Protein AF-A0A9P4YHM7-F1 (afdb_monomer_lite)

Sequence (70 aa):
MGALKACRGERKNEDRCSGKRLGPQNSFHNCKNRDGKCCAKNKDGSGGLDASKDQGRDDCGFCFTGKCKA

Foldseek 3Di:
DDDQDADPLQFDQPKFFDADWPFFFQALVVLVVVLFQWAALDPRRGSIDGSVSCVRGRSRGITHNGGITD

Organism: NCBI:txid101480

pLDDT: mean 82.2, std 12.16, range [36.94, 93.12]

Secondary structure (DSSP, 8-state):
--------SS--SS-EE-S-EEEE-S-HHHHHHTT--EEESSTTSBSEEEGGG-TT-----EEESSPEE-

Radius of gyration: 10.29 Å; chains: 1; bounding box: 22×28×24 Å

Structure (mmCIF, N/CA/C/O backbone):
data_AF-A0A9P4YHM7-F1
#
_entry.id   AF-A0A9P4YHM7-F1
#
loop_
_atom_site.group_PDB
_atom_site.id
_atom_site.type_symbol
_atom_site.label_atom_id
_atom_site.label_alt_id
_atom_site.label_comp_id
_atom_site.label_asym_id
_atom_site.label_entity_id
_atom_site.label_seq_id
_atom_site.pdbx_PDB_ins_code
_atom_site.Cartn_x
_atom_site.Cartn_y
_atom_site.Cartn_z
_atom_site.occupancy
_atom_site.B_iso_or_equiv
_atom_site.auth_seq_id
_atom_site.auth_comp_id
_atom_site.auth_asym_id
_atom_site.auth_atom_id
_atom_site.pdbx_PDB_model_num
ATOM 1 N N . MET A 1 1 ? 5.835 -17.486 14.148 1.00 36.94 1 MET A N 1
ATOM 2 C CA . MET A 1 1 ? 5.200 -16.155 14.025 1.00 36.94 1 MET A CA 1
ATOM 3 C C . MET A 1 1 ? 6.095 -15.304 13.134 1.00 36.94 1 MET A C 1
ATOM 5 O O . MET A 1 1 ? 7.058 -14.732 13.622 1.00 36.94 1 MET A O 1
ATOM 9 N N . GLY A 1 2 ? 5.890 -15.349 11.814 1.00 40.03 2 GLY A N 1
ATOM 10 C CA . GLY A 1 2 ? 6.748 -14.626 10.872 1.00 40.03 2 GLY A CA 1
ATOM 11 C C . GLY A 1 2 ? 6.537 -13.126 11.034 1.00 40.03 2 GLY A C 1
ATOM 12 O O . GLY A 1 2 ? 5.397 -12.669 10.976 1.00 40.03 2 GLY A O 1
ATOM 13 N N . ALA A 1 3 ? 7.610 -12.379 11.292 1.00 44.09 3 ALA A N 1
ATOM 14 C CA . ALA A 1 3 ? 7.568 -10.925 11.319 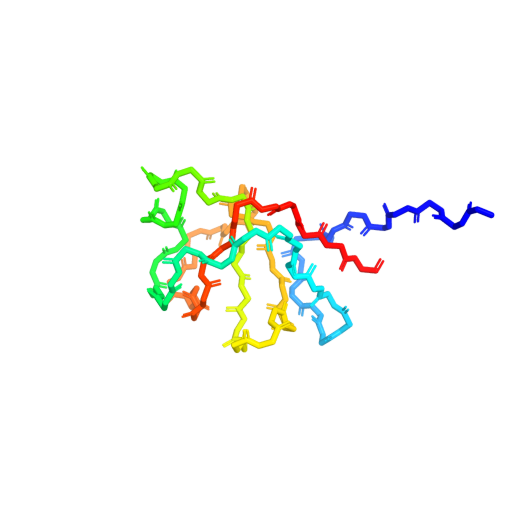1.00 44.09 3 ALA A CA 1
ATOM 15 C C . ALA A 1 3 ? 6.921 -10.439 10.015 1.00 44.09 3 ALA A C 1
ATOM 17 O O . ALA A 1 3 ? 7.444 -10.725 8.940 1.00 44.09 3 ALA A O 1
ATOM 18 N N . LEU A 1 4 ? 5.768 -9.768 10.122 1.00 53.25 4 LEU A N 1
ATOM 19 C CA . LEU A 1 4 ? 5.083 -9.121 9.003 1.00 53.25 4 LEU A CA 1
ATOM 20 C C . LEU A 1 4 ? 6.104 -8.234 8.296 1.00 53.25 4 LEU A C 1
ATOM 22 O O . LEU A 1 4 ? 6.484 -7.185 8.821 1.00 53.25 4 LEU A O 1
ATOM 26 N N . LYS A 1 5 ? 6.611 -8.697 7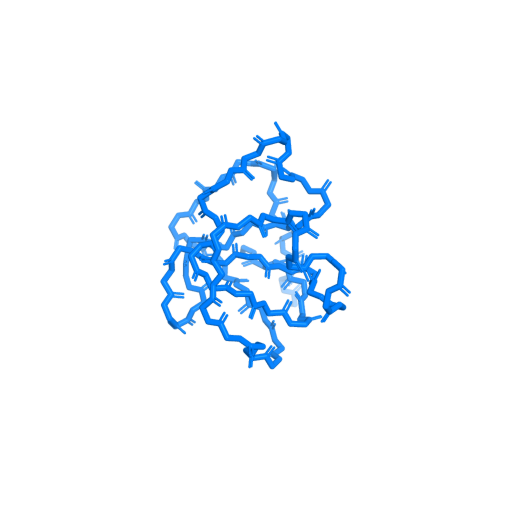.155 1.00 59.66 5 LYS A N 1
ATOM 27 C CA . LYS A 1 5 ? 7.662 -8.003 6.430 1.00 59.66 5 LYS A CA 1
ATOM 28 C C . LYS A 1 5 ? 6.996 -6.744 5.888 1.00 59.66 5 LYS A C 1
ATOM 30 O O . LYS A 1 5 ? 6.072 -6.809 5.087 1.00 59.66 5 LYS A O 1
ATOM 35 N N . ALA A 1 6 ? 7.372 -5.584 6.410 1.00 64.31 6 ALA A N 1
ATOM 36 C CA . ALA A 1 6 ? 6.883 -4.328 5.861 1.00 64.31 6 ALA A CA 1
ATOM 37 C C . ALA A 1 6 ? 7.387 -4.201 4.415 1.00 64.31 6 ALA A C 1
ATOM 39 O O . ALA A 1 6 ? 8.525 -4.591 4.123 1.00 64.31 6 ALA A O 1
ATOM 40 N N . CYS A 1 7 ? 6.555 -3.664 3.523 1.00 72.75 7 CYS A N 1
ATOM 41 C CA . CYS A 1 7 ? 6.936 -3.483 2.127 1.00 72.75 7 CYS A CA 1
ATOM 42 C C . CYS A 1 7 ? 8.171 -2.583 2.047 1.00 72.75 7 CYS A C 1
ATOM 44 O O . CYS A 1 7 ? 8.242 -1.520 2.668 1.00 72.75 7 CYS A O 1
ATOM 46 N N . ARG A 1 8 ? 9.195 -3.034 1.318 1.00 68.12 8 ARG A N 1
ATOM 47 C CA . ARG A 1 8 ? 10.550 -2.454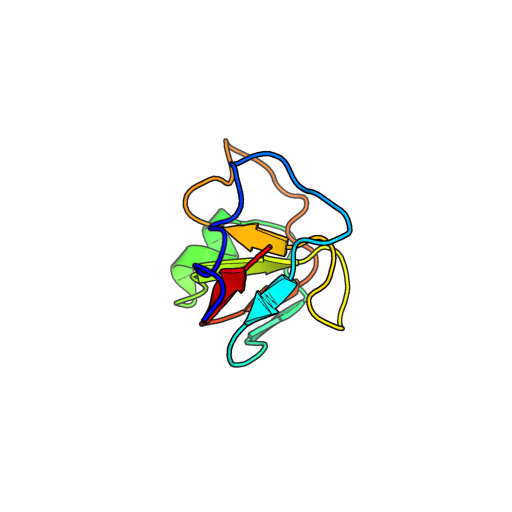 1.376 1.00 68.12 8 ARG A CA 1
ATOM 48 C C . ARG A 1 8 ? 10.715 -1.162 0.565 1.00 68.12 8 ARG A C 1
ATOM 50 O O . ARG A 1 8 ? 11.834 -0.748 0.298 1.00 68.12 8 ARG A O 1
ATOM 57 N N . GLY A 1 9 ? 9.620 -0.503 0.188 1.00 66.25 9 GLY A N 1
ATOM 58 C CA . GLY A 1 9 ? 9.626 0.679 -0.684 1.00 66.25 9 GLY A CA 1
ATOM 59 C C . GLY A 1 9 ? 9.757 0.349 -2.175 1.00 66.25 9 GLY A C 1
ATOM 60 O O . GLY A 1 9 ? 9.367 1.155 -3.010 1.00 66.25 9 GLY A O 1
ATOM 61 N N . GLU A 1 10 ? 10.212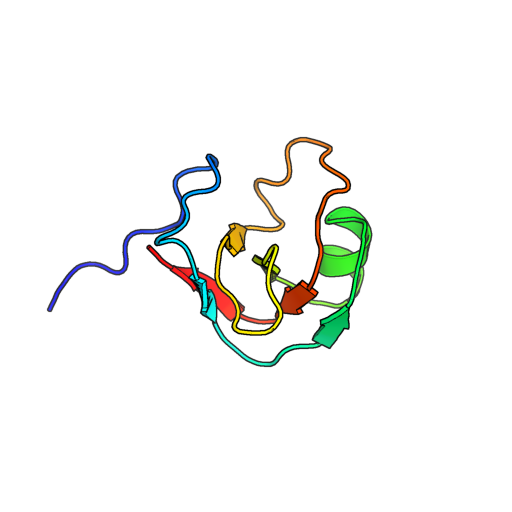 -0.854 -2.517 1.00 73.00 10 GLU A N 1
ATOM 62 C CA . GLU A 1 10 ? 10.099 -1.415 -3.860 1.00 73.00 10 GLU A CA 1
ATOM 63 C C . GLU A 1 10 ? 8.841 -2.275 -3.942 1.00 73.00 10 GLU A C 1
ATOM 65 O O . GLU A 1 10 ? 8.583 -3.067 -3.038 1.00 73.00 10 GLU A O 1
ATOM 70 N N . ARG A 1 11 ? 8.066 -2.130 -5.021 1.00 74.19 11 ARG A N 1
ATOM 71 C CA . ARG A 1 11 ? 6.858 -2.931 -5.232 1.00 74.19 11 ARG A CA 1
ATOM 72 C C . ARG A 1 11 ? 7.245 -4.340 -5.680 1.00 74.19 11 ARG A C 1
ATOM 74 O O . ARG A 1 11 ? 7.759 -4.504 -6.788 1.00 74.19 11 ARG A O 1
ATOM 81 N N . LYS A 1 12 ? 6.930 -5.350 -4.875 1.00 78.88 12 LYS A N 1
ATOM 82 C CA . LYS A 1 12 ? 7.030 -6.768 -5.238 1.00 78.88 12 LYS A CA 1
ATOM 83 C C . LYS A 1 12 ? 5.658 -7.360 -5.518 1.00 78.88 12 LYS A C 1
ATOM 85 O O . LYS A 1 12 ? 4.640 -6.878 -5.037 1.00 78.88 12 LYS A O 1
ATOM 90 N N . ASN A 1 13 ? 5.625 -8.432 -6.305 1.00 74.94 13 ASN A N 1
ATOM 91 C CA . ASN A 1 13 ? 4.373 -9.132 -6.607 1.00 74.94 13 ASN A CA 1
ATOM 92 C C . ASN A 1 13 ? 3.788 -9.837 -5.368 1.00 74.94 13 ASN A C 1
ATOM 94 O O . ASN A 1 13 ? 2.580 -10.026 -5.263 1.00 74.94 13 ASN A O 1
ATOM 98 N N . GLU A 1 14 ? 4.666 -10.197 -4.432 1.00 81.44 14 GLU A N 1
ATOM 99 C CA . GLU A 1 14 ? 4.352 -10.801 -3.134 1.00 81.44 14 GLU A CA 1
ATOM 100 C C . GLU A 1 14 ? 3.721 -9.787 -2.170 1.00 81.44 14 GLU A C 1
ATOM 102 O O . GLU A 1 14 ? 2.909 -10.165 -1.325 1.00 81.44 14 GLU A O 1
ATOM 107 N N . ASP A 1 15 ? 4.051 -8.499 -2.331 1.00 86.50 15 ASP A N 1
ATOM 108 C CA . ASP A 1 15 ? 3.535 -7.435 -1.481 1.00 86.50 15 ASP A CA 1
ATOM 109 C C . ASP A 1 15 ? 2.023 -7.316 -1.664 1.00 86.50 15 ASP A C 1
ATOM 111 O O . ASP A 1 15 ? 1.502 -7.176 -2.779 1.00 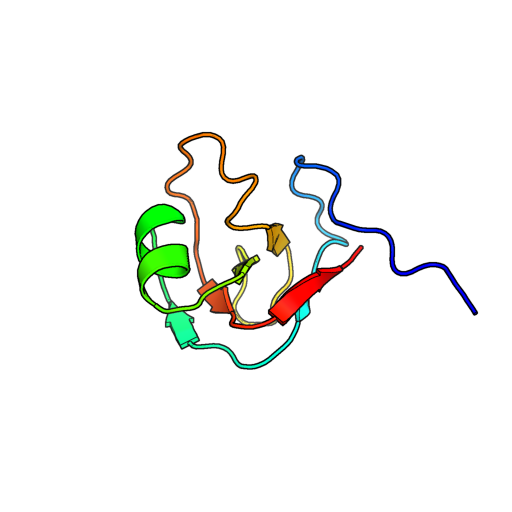86.50 15 ASP A O 1
ATOM 115 N N . ARG A 1 16 ? 1.305 -7.318 -0.546 1.00 89.44 16 ARG A N 1
ATOM 116 C CA . ARG A 1 16 ? -0.142 -7.177 -0.497 1.00 89.44 16 ARG A CA 1
ATOM 117 C C . ARG A 1 16 ? -0.586 -6.063 0.430 1.00 89.44 16 ARG A C 1
ATOM 119 O O . ARG A 1 16 ? -0.159 -5.949 1.578 1.00 89.44 16 ARG A O 1
ATOM 126 N N . CYS A 1 17 ? -1.530 -5.268 -0.050 1.00 89.94 17 CYS A N 1
ATOM 127 C CA . CYS A 1 17 ? -2.272 -4.346 0.785 1.00 89.94 17 CYS A CA 1
ATOM 128 C C . CYS A 1 17 ? -3.282 -5.084 1.655 1.00 89.94 17 CYS A C 1
ATOM 130 O O . CYS A 1 17 ? -4.015 -5.959 1.198 1.00 89.94 17 CYS A O 1
ATOM 132 N N . SER A 1 18 ? -3.333 -4.694 2.925 1.00 88.56 18 SER A N 1
ATOM 133 C CA . SER A 1 18 ? -4.303 -5.207 3.890 1.00 88.56 18 SER A CA 1
ATOM 134 C C . SER A 1 18 ? -5.418 -4.196 4.172 1.00 88.56 18 SER A C 1
ATOM 136 O O . SER A 1 18 ? -5.373 -3.053 3.721 1.00 88.56 18 SER A O 1
ATOM 138 N N . GLY A 1 19 ? -6.417 -4.601 4.958 1.00 88.81 19 GLY A N 1
ATOM 139 C CA . GLY A 1 19 ? -7.509 -3.724 5.383 1.00 88.81 19 GLY A CA 1
ATOM 140 C C . GLY A 1 19 ? -8.619 -3.580 4.342 1.00 88.81 19 GLY A C 1
ATOM 141 O O . GLY A 1 19 ? -8.787 -4.422 3.460 1.00 88.81 19 GLY A O 1
ATOM 142 N N . LYS A 1 20 ? -9.419 -2.517 4.473 1.00 91.06 20 LYS A N 1
ATOM 143 C CA . LYS A 1 20 ? -10.572 -2.281 3.600 1.00 91.06 20 LYS A CA 1
ATOM 144 C C . LYS A 1 20 ? -10.112 -1.579 2.329 1.00 91.06 20 LYS A C 1
ATOM 146 O O . LYS A 1 20 ? -9.423 -0.562 2.388 1.00 91.06 20 LYS A O 1
ATOM 151 N N . ARG A 1 21 ? -10.542 -2.095 1.180 1.00 92.50 21 ARG A N 1
ATOM 152 C CA . ARG A 1 21 ? -10.367 -1.422 -0.108 1.00 92.50 21 ARG A CA 1
ATOM 153 C C . ARG A 1 21 ? -11.246 -0.173 -0.142 1.00 92.50 21 ARG A C 1
ATOM 155 O O . ARG A 1 21 ? -12.468 -0.282 -0.049 1.00 92.50 21 ARG A O 1
ATOM 162 N N . LEU A 1 22 ? -10.618 0.988 -0.279 1.00 89.88 22 LEU A N 1
ATOM 163 C CA . LEU A 1 22 ? -11.291 2.279 -0.430 1.00 89.88 22 LEU A CA 1
ATOM 164 C C . LEU A 1 22 ? -11.830 2.459 -1.850 1.00 89.88 22 LEU A C 1
ATOM 166 O O . LEU A 1 22 ? -12.874 3.074 -2.042 1.00 89.88 22 LEU A O 1
ATOM 170 N N . GLY A 1 23 ? -11.141 1.886 -2.838 1.00 89.81 23 GLY A N 1
ATOM 171 C CA . GLY A 1 23 ? -11.558 1.909 -4.236 1.00 89.81 23 GLY A CA 1
ATOM 172 C C . GLY A 1 23 ? -10.374 1.950 -5.201 1.00 89.81 23 GLY A C 1
ATOM 173 O O . GLY A 1 23 ? -9.224 1.950 -4.753 1.00 89.81 23 GLY A O 1
ATOM 174 N N . PRO A 1 24 ? -10.642 1.954 -6.516 1.00 90.50 24 PRO A N 1
ATOM 175 C CA . PRO A 1 24 ? -9.626 2.268 -7.511 1.00 90.50 24 PRO A CA 1
ATOM 176 C C . PRO A 1 24 ? -9.103 3.693 -7.300 1.00 90.50 24 PRO A C 1
ATOM 178 O O . PRO A 1 24 ? -9.846 4.590 -6.892 1.00 90.50 24 PRO A O 1
ATOM 181 N N . GLN A 1 25 ? -7.816 3.881 -7.545 1.00 87.06 25 GLN A N 1
ATOM 182 C CA . GLN A 1 25 ? -7.133 5.163 -7.468 1.00 87.06 25 GLN A CA 1
ATOM 183 C C . GLN A 1 25 ? -6.093 5.214 -8.601 1.00 87.06 25 GLN A C 1
ATOM 185 O O . GLN A 1 25 ? -5.883 4.218 -9.285 1.00 87.06 25 GLN A O 1
ATOM 190 N N . ASN A 1 26 ? -5.483 6.369 -8.847 1.00 85.38 26 ASN A N 1
ATOM 191 C CA . ASN A 1 26 ? -4.261 6.446 -9.656 1.00 85.38 26 ASN A CA 1
ATOM 192 C C . ASN A 1 26 ? -3.125 7.095 -8.872 1.00 85.38 26 ASN A C 1
ATOM 194 O O . ASN A 1 26 ? -1.990 6.654 -8.962 1.00 85.38 26 ASN A O 1
ATOM 198 N N . SER A 1 27 ? -3.418 8.063 -8.004 1.00 85.44 27 SER A N 1
ATOM 199 C CA . SER A 1 27 ? -2.379 8.731 -7.222 1.00 85.44 27 SER A CA 1
ATOM 200 C C . SER A 1 27 ? -2.270 8.193 -5.799 1.00 85.44 27 SER A C 1
ATOM 202 O O . SER A 1 27 ? -3.260 8.100 -5.061 1.00 85.44 27 SER A O 1
ATOM 204 N N . PHE A 1 28 ? -1.045 7.896 -5.374 1.00 87.38 28 PHE A N 1
ATOM 205 C CA . PHE A 1 28 ? -0.763 7.541 -3.987 1.00 87.38 28 PHE A CA 1
ATOM 206 C C . PHE A 1 28 ? -1.068 8.694 -3.027 1.00 87.38 28 PHE A C 1
ATOM 208 O O . PHE A 1 28 ? -1.545 8.458 -1.915 1.00 87.38 28 PHE A O 1
ATOM 215 N N . HIS A 1 29 ? -0.872 9.936 -3.476 1.00 86.94 29 HIS A N 1
ATOM 216 C CA . HIS A 1 29 ? -1.189 11.131 -2.704 1.00 86.94 29 HIS A CA 1
ATOM 217 C C . HIS A 1 29 ? -2.692 11.205 -2.393 1.00 86.94 29 HIS A C 1
ATOM 219 O O . HIS A 1 29 ? -3.095 11.382 -1.243 1.00 86.94 29 HIS A O 1
ATOM 225 N N . ASN A 1 30 ? -3.536 10.948 -3.397 1.00 87.25 30 ASN A N 1
ATOM 226 C CA . ASN A 1 30 ? -4.982 10.855 -3.194 1.00 87.25 30 ASN A CA 1
ATOM 227 C C . ASN A 1 30 ? -5.371 9.672 -2.308 1.00 87.25 30 ASN A C 1
ATOM 229 O O . ASN A 1 30 ? -6.315 9.781 -1.530 1.00 87.25 30 ASN A O 1
ATOM 233 N N . CYS A 1 31 ? -4.670 8.540 -2.411 1.00 88.75 31 CYS A N 1
ATOM 234 C CA . CYS A 1 31 ? -4.910 7.410 -1.519 1.00 88.75 31 CYS A CA 1
ATOM 235 C C . CYS A 1 31 ? -4.666 7.802 -0.055 1.00 88.75 31 CYS A C 1
ATOM 237 O O . CYS A 1 31 ? -5.548 7.603 0.777 1.00 88.75 31 CYS A O 1
ATOM 239 N N . LYS A 1 32 ? -3.542 8.467 0.232 1.00 87.00 32 LYS A N 1
ATOM 240 C CA . LYS A 1 32 ? -3.228 9.045 1.547 1.00 87.00 32 LYS A CA 1
ATOM 241 C C . LYS A 1 32 ? -4.298 10.010 2.054 1.00 87.00 32 LYS A C 1
ATOM 243 O O . LYS A 1 32 ? -4.719 9.884 3.199 1.00 87.00 32 LYS A O 1
ATOM 248 N N . ASN A 1 33 ? -4.771 10.921 1.200 1.00 88.81 33 ASN A N 1
ATOM 249 C CA . ASN A 1 33 ? -5.814 11.891 1.557 1.00 88.81 33 ASN A CA 1
ATOM 250 C C . ASN A 1 33 ? -7.165 11.242 1.904 1.00 88.81 33 ASN A C 1
ATOM 252 O O . ASN A 1 33 ? -8.012 11.890 2.508 1.00 88.81 33 ASN A O 1
ATOM 256 N N . ARG A 1 34 ? -7.382 9.972 1.536 1.00 87.56 34 ARG A N 1
ATOM 257 C CA . ARG A 1 34 ? -8.595 9.200 1.858 1.00 87.56 34 ARG A CA 1
ATOM 258 C C . ARG A 1 34 ? -8.379 8.199 2.998 1.00 87.56 34 ARG A C 1
ATOM 260 O O . ARG A 1 34 ? -9.045 7.168 3.018 1.00 87.56 34 ARG A O 1
ATOM 267 N N . ASP A 1 35 ? -7.412 8.449 3.882 1.00 89.00 35 ASP A N 1
ATOM 268 C CA . ASP A 1 35 ? -6.978 7.525 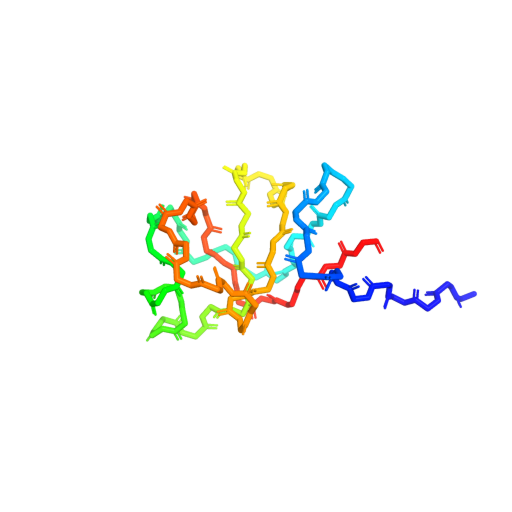4.946 1.00 89.00 35 ASP A CA 1
ATOM 269 C C . ASP A 1 35 ? -6.392 6.197 4.430 1.00 89.00 35 ASP A C 1
ATOM 271 O O . ASP A 1 35 ? -6.288 5.194 5.147 1.00 89.00 35 ASP A O 1
ATOM 275 N N . GLY A 1 36 ? -5.979 6.173 3.165 1.00 89.56 36 GLY A N 1
ATOM 276 C CA . GLY A 1 36 ? -5.308 5.042 2.552 1.00 89.56 36 GLY A CA 1
ATOM 277 C C . GLY A 1 36 ? -3.857 4.939 3.001 1.00 89.56 36 GLY A C 1
ATOM 278 O O . GLY A 1 36 ? -3.080 5.888 2.901 1.00 89.56 36 GLY A O 1
ATOM 279 N N . LYS A 1 37 ? -3.472 3.759 3.484 1.00 90.75 37 LYS A N 1
ATOM 280 C CA . LYS A 1 37 ? -2.110 3.478 3.963 1.00 90.75 37 LYS A CA 1
ATOM 281 C C . LYS A 1 37 ? -1.319 2.622 2.986 1.00 90.75 37 LYS A C 1
ATOM 283 O O . LYS A 1 37 ? -0.094 2.663 3.011 1.00 90.75 37 LYS A O 1
ATOM 288 N N . CYS A 1 38 ? -2.000 1.906 2.100 1.00 90.12 38 CYS A N 1
ATOM 289 C CA . CYS A 1 38 ? -1.379 1.059 1.099 1.00 90.12 38 CYS A CA 1
ATOM 290 C C . CYS A 1 38 ? -2.065 1.225 -0.245 1.00 90.12 38 CYS A C 1
ATOM 292 O O . CYS A 1 38 ? -3.288 1.375 -0.319 1.00 90.12 38 CYS A O 1
ATOM 294 N N . CYS A 1 39 ? -1.269 1.146 -1.302 1.00 90.44 39 CYS A N 1
ATOM 295 C CA . CYS A 1 39 ? -1.774 1.079 -2.647 1.00 90.44 39 CYS A CA 1
ATOM 296 C C . CYS A 1 39 ? -1.285 -0.148 -3.403 1.00 90.44 39 CYS A C 1
ATOM 298 O O . CYS A 1 39 ? -0.088 -0.398 -3.501 1.00 90.44 39 CYS A O 1
ATOM 300 N N . ALA A 1 40 ? -2.228 -0.904 -3.949 1.00 91.31 40 ALA A N 1
ATOM 301 C CA . ALA A 1 40 ? -1.970 -2.093 -4.735 1.00 91.31 40 ALA A CA 1
ATOM 302 C C . ALA A 1 40 ? -2.106 -1.789 -6.219 1.00 91.31 40 ALA A C 1
ATOM 304 O O . ALA A 1 40 ? -2.923 -0.960 -6.619 1.00 91.31 40 ALA A O 1
ATOM 305 N N . LYS A 1 41 ? -1.366 -2.516 -7.053 1.00 88.81 41 LYS A N 1
ATOM 306 C CA . LYS A 1 41 ? -1.612 -2.501 -8.498 1.00 88.81 41 LYS A CA 1
ATOM 307 C C . LYS A 1 41 ? -2.915 -3.219 -8.850 1.00 88.81 41 LYS A C 1
ATOM 309 O O . LYS A 1 41 ? -3.634 -2.789 -9.746 1.00 88.81 41 LYS A O 1
ATOM 314 N N . ASN A 1 42 ? -3.231 -4.285 -8.116 1.00 89.19 42 ASN A N 1
ATOM 315 C CA . ASN A 1 42 ? -4.345 -5.174 -8.414 1.00 89.19 42 ASN A CA 1
ATOM 316 C C . ASN A 1 42 ? -5.491 -5.054 -7.400 1.00 89.19 42 ASN A C 1
ATOM 318 O O . ASN A 1 42 ? -5.305 -4.708 -6.231 1.00 89.19 42 ASN A O 1
ATOM 322 N N . LYS A 1 43 ? -6.705 -5.400 -7.846 1.00 89.56 43 LYS A N 1
ATOM 323 C CA . LYS A 1 43 ? -7.936 -5.351 -7.035 1.00 89.56 43 LYS A CA 1
ATOM 324 C C . LYS A 1 43 ? -7.891 -6.263 -5.804 1.00 89.56 43 LYS A C 1
ATOM 326 O O . LYS A 1 43 ? -8.550 -5.953 -4.812 1.00 89.56 43 LYS A O 1
ATOM 331 N N . ASP A 1 44 ? -7.166 -7.375 -5.880 1.00 87.44 44 ASP A N 1
ATOM 332 C CA . ASP A 1 44 ? -6.993 -8.338 -4.785 1.00 87.44 44 ASP A CA 1
ATOM 333 C C . ASP A 1 44 ? -6.018 -7.840 -3.703 1.00 87.44 44 ASP A C 1
ATOM 335 O O . ASP A 1 44 ? -5.841 -8.499 -2.683 1.00 87.44 44 ASP A O 1
ATOM 339 N N . GLY A 1 45 ? -5.394 -6.677 -3.916 1.00 87.06 45 GLY A N 1
ATOM 340 C CA . GLY A 1 45 ? -4.411 -6.102 -3.012 1.00 87.06 45 GLY A CA 1
ATOM 341 C C . GLY A 1 45 ? -2.969 -6.457 -3.367 1.00 87.06 45 GLY A C 1
ATOM 342 O O . GLY A 1 45 ? -2.082 -5.920 -2.718 1.00 87.06 45 GLY A O 1
ATOM 343 N N . SER A 1 46 ? -2.707 -7.303 -4.372 1.00 88.00 46 SER A N 1
ATOM 344 C CA . SER A 1 46 ? -1.339 -7.659 -4.793 1.00 88.00 46 SER A CA 1
ATOM 345 C C . SER A 1 46 ? -0.612 -6.538 -5.546 1.00 88.00 46 SER A C 1
ATOM 347 O O . SER A 1 46 ? -1.226 -5.634 -6.128 1.00 88.00 46 SER A O 1
ATOM 349 N N . GLY A 1 47 ? 0.723 -6.576 -5.512 1.00 88.19 47 GLY A N 1
ATOM 350 C CA . GLY A 1 47 ? 1.551 -5.458 -5.963 1.00 88.19 47 GLY A CA 1
ATOM 351 C C . GLY A 1 47 ? 1.396 -4.246 -5.045 1.00 88.19 47 GLY A C 1
ATOM 352 O O . GLY A 1 47 ? 1.304 -3.112 -5.526 1.00 88.19 47 GLY A O 1
ATOM 353 N N . GLY A 1 48 ? 1.267 -4.506 -3.745 1.00 88.81 48 GLY A N 1
ATOM 354 C CA . GLY A 1 48 ? 1.124 -3.510 -2.698 1.00 88.81 48 GLY A CA 1
ATOM 355 C C . GLY A 1 48 ? 2.375 -2.654 -2.545 1.00 88.81 48 GLY A C 1
ATOM 356 O O . GLY A 1 48 ? 3.500 -3.125 -2.664 1.00 88.81 48 GLY A O 1
ATOM 357 N N . LEU A 1 49 ? 2.175 -1.379 -2.249 1.00 88.69 49 LEU A N 1
ATOM 358 C CA . LEU A 1 49 ? 3.212 -0.455 -1.828 1.00 88.69 49 LEU A CA 1
ATOM 359 C C . LEU A 1 49 ? 2.613 0.474 -0.772 1.00 88.69 49 LEU A C 1
ATOM 361 O O . LEU A 1 49 ? 1.484 0.941 -0.923 1.00 88.69 49 LEU A O 1
ATOM 365 N N . ASP A 1 50 ? 3.339 0.746 0.310 1.00 87.88 50 ASP A N 1
ATOM 366 C CA . ASP A 1 50 ? 2.861 1.704 1.307 1.00 87.88 50 ASP A CA 1
ATOM 367 C C . ASP A 1 50 ? 2.711 3.092 0.679 1.00 87.88 50 ASP A C 1
ATOM 369 O O . ASP A 1 50 ? 3.619 3.596 0.020 1.00 87.88 50 ASP A O 1
ATOM 373 N N . ALA A 1 51 ? 1.584 3.753 0.941 1.00 86.06 51 ALA A N 1
ATOM 374 C CA . ALA A 1 51 ? 1.319 5.087 0.408 1.00 86.06 51 ALA A CA 1
ATOM 375 C C . ALA A 1 51 ? 2.223 6.171 1.014 1.00 86.06 51 ALA A C 1
ATOM 377 O O . ALA A 1 51 ? 2.309 7.285 0.511 1.00 86.06 51 ALA A O 1
ATOM 378 N N . SER A 1 52 ? 2.943 5.854 2.092 1.00 81.94 52 SER A N 1
ATOM 379 C CA . SER A 1 52 ? 4.035 6.674 2.626 1.00 81.94 52 SER A CA 1
ATOM 380 C C . SER A 1 52 ? 5.362 6.505 1.884 1.00 81.94 52 SER A C 1
ATOM 382 O O . SER A 1 52 ? 6.248 7.337 2.058 1.00 81.94 52 SER A O 1
ATOM 384 N N . LYS A 1 53 ? 5.497 5.456 1.070 1.00 78.75 53 LYS A N 1
ATOM 385 C CA . LYS A 1 53 ? 6.681 5.119 0.271 1.00 78.75 53 LYS A CA 1
ATOM 386 C C . LYS A 1 53 ? 6.451 5.372 -1.218 1.00 78.75 53 LYS A C 1
ATOM 388 O O . LYS A 1 53 ? 7.173 4.821 -2.038 1.00 78.75 53 LYS A O 1
ATOM 393 N N . ASP A 1 54 ? 5.459 6.188 -1.566 1.00 72.75 54 ASP A N 1
ATOM 394 C CA . ASP A 1 54 ? 5.059 6.378 -2.954 1.00 72.75 54 ASP A CA 1
ATOM 395 C C . ASP A 1 54 ? 6.139 7.022 -3.826 1.00 72.75 54 ASP A C 1
ATOM 397 O O . ASP A 1 54 ? 6.114 6.816 -5.029 1.00 72.75 54 ASP A O 1
ATOM 401 N N . GLN A 1 55 ? 7.117 7.729 -3.244 1.00 73.06 55 GLN A N 1
ATOM 402 C CA . GLN A 1 55 ? 8.233 8.357 -3.970 1.00 73.06 55 GLN A CA 1
ATOM 403 C C . GLN A 1 55 ? 7.782 9.239 -5.159 1.00 73.06 55 GLN A C 1
ATOM 405 O O . GLN A 1 55 ? 8.533 9.396 -6.117 1.00 73.06 55 GLN A O 1
ATOM 410 N N . GLY A 1 56 ? 6.572 9.814 -5.115 1.00 72.75 56 GLY A N 1
ATOM 411 C CA . GLY A 1 56 ? 6.004 10.586 -6.224 1.00 72.75 56 GLY A CA 1
ATOM 412 C C . GLY A 1 56 ? 5.446 9.718 -7.353 1.00 72.75 56 GLY A C 1
ATOM 413 O O . GLY A 1 56 ? 5.430 10.142 -8.504 1.00 72.75 56 GLY A O 1
ATOM 414 N N . ARG A 1 57 ? 5.044 8.479 -7.058 1.00 76.62 57 ARG A N 1
ATOM 415 C CA . ARG A 1 57 ? 4.405 7.591 -8.030 1.00 76.62 57 ARG A CA 1
ATOM 416 C C . ARG A 1 57 ? 2.923 7.916 -8.154 1.00 76.62 57 ARG A C 1
ATOM 418 O O . ARG A 1 57 ? 2.238 8.184 -7.171 1.00 76.62 57 ARG A O 1
ATOM 425 N N . ASP A 1 58 ? 2.416 7.750 -9.369 1.00 81.06 58 ASP A N 1
ATOM 426 C CA . ASP A 1 58 ? 0.992 7.842 -9.707 1.00 81.06 58 ASP A CA 1
ATOM 427 C C . ASP A 1 58 ? 0.490 6.548 -10.360 1.00 81.06 58 ASP A C 1
ATOM 429 O O . ASP A 1 58 ? -0.363 6.550 -11.243 1.00 81.06 58 ASP A O 1
ATOM 433 N N . ASP A 1 59 ? 1.026 5.407 -9.918 1.00 84.62 59 ASP A N 1
ATOM 434 C CA . ASP A 1 59 ? 0.575 4.083 -10.352 1.00 84.62 59 ASP A CA 1
ATOM 435 C C . ASP A 1 59 ? -0.133 3.313 -9.221 1.00 84.62 59 ASP A C 1
ATOM 437 O O . ASP A 1 59 ? -0.022 2.094 -9.050 1.00 84.62 59 ASP A O 1
ATOM 441 N N . CYS A 1 60 ? -0.873 4.068 -8.413 1.00 85.62 60 CYS A N 1
ATOM 442 C CA . CYS A 1 60 ? -1.661 3.583 -7.294 1.00 85.62 60 CYS A CA 1
ATOM 443 C C . CYS A 1 60 ? -2.991 2.987 -7.773 1.00 85.62 60 CYS A C 1
ATOM 445 O O . CYS A 1 60 ? -4.019 3.601 -7.548 1.00 85.62 60 CYS A O 1
ATOM 447 N N . GLY A 1 61 ? -3.001 1.803 -8.393 1.00 90.75 61 GLY A N 1
ATOM 448 C CA . GLY A 1 61 ? -4.222 1.234 -8.994 1.00 90.75 61 GLY A CA 1
ATOM 449 C C . GLY A 1 61 ? -5.422 1.078 -8.040 1.00 90.75 61 GLY A C 1
ATOM 450 O O . GLY A 1 61 ? -6.556 1.398 -8.395 1.00 90.75 61 GLY A O 1
ATOM 451 N N . PHE A 1 62 ? -5.204 0.607 -6.809 1.00 92.31 62 PHE A N 1
ATOM 452 C CA . PHE A 1 62 ? -6.250 0.403 -5.802 1.00 92.31 62 PHE A CA 1
ATOM 453 C C . PHE A 1 62 ? -5.786 0.807 -4.409 1.00 92.31 62 PHE A C 1
ATOM 455 O O . PHE A 1 62 ? -4.794 0.298 -3.896 1.00 92.31 62 PHE A O 1
ATOM 462 N N . CYS A 1 63 ? -6.565 1.663 -3.758 1.00 92.12 63 CYS A N 1
ATOM 463 C CA . CYS A 1 63 ? -6.262 2.200 -2.442 1.00 92.12 63 CYS A CA 1
ATOM 464 C C . CYS A 1 63 ? -6.885 1.365 -1.312 1.00 92.12 63 CYS A C 1
ATOM 466 O O . CYS A 1 63 ? -8.051 0.960 -1.393 1.00 92.12 63 CYS A O 1
ATOM 468 N N . PHE A 1 64 ? -6.128 1.148 -0.235 1.00 93.12 64 PHE A N 1
ATOM 469 C CA . PHE A 1 64 ? -6.524 0.360 0.933 1.00 93.12 64 PHE A CA 1
ATOM 470 C C . PHE A 1 64 ? -6.195 1.084 2.244 1.00 93.12 64 PHE A C 1
ATOM 472 O O . PHE A 1 64 ? -5.162 1.742 2.366 1.00 93.12 64 PHE A O 1
ATOM 479 N N . THR A 1 65 ? -7.050 0.921 3.257 1.00 92.25 65 THR A N 1
ATOM 480 C CA . THR A 1 65 ? -6.859 1.533 4.588 1.00 92.25 65 THR A CA 1
ATOM 481 C C . THR A 1 65 ? -5.791 0.848 5.441 1.00 92.25 65 THR A C 1
ATOM 483 O O . THR A 1 65 ? -5.295 1.432 6.407 1.00 92.25 65 THR A O 1
ATOM 486 N N . GLY A 1 66 ? -5.448 -0.405 5.140 1.00 89.50 66 GLY A N 1
ATOM 487 C CA . GLY A 1 66 ? -4.419 -1.141 5.867 1.00 89.50 66 GLY A CA 1
ATOM 488 C C . GLY A 1 66 ? -3.025 -0.893 5.305 1.00 89.50 66 GLY A C 1
ATOM 489 O O . GLY A 1 66 ? -2.848 -0.291 4.251 1.00 89.50 66 GLY A O 1
ATOM 490 N N . LYS A 1 67 ? -2.018 -1.359 6.043 1.00 86.62 67 LYS A N 1
ATOM 491 C CA . LYS A 1 67 ? -0.611 -1.248 5.643 1.00 86.62 67 LYS A CA 1
ATOM 492 C C . LYS A 1 67 ? -0.253 -2.296 4.597 1.00 86.62 67 LYS A C 1
ATOM 494 O O . LYS A 1 67 ? -0.943 -3.319 4.473 1.00 86.62 67 LYS A O 1
ATOM 499 N N . CYS A 1 68 ? 0.836 -2.043 3.890 1.00 87.12 68 CYS A N 1
ATOM 500 C CA . CYS A 1 68 ? 1.430 -3.021 3.001 1.00 87.12 68 CYS A CA 1
ATOM 501 C C . CYS A 1 68 ? 2.116 -4.145 3.799 1.00 87.12 68 CYS A C 1
ATOM 503 O O . CYS A 1 68 ? 2.709 -3.899 4.854 1.00 87.12 68 CYS A O 1
ATOM 505 N N . LYS A 1 69 ? 1.991 -5.387 3.323 1.00 83.94 69 LYS A N 1
ATOM 506 C CA . LYS A 1 69 ? 2.559 -6.599 3.928 1.00 83.94 69 LYS A CA 1
ATOM 507 C C . LYS A 1 69 ? 3.225 -7.443 2.840 1.00 83.94 69 LYS A C 1
ATOM 509 O O . LYS A 1 69 ? 2.544 -7.771 1.874 1.00 83.94 69 LYS A O 1
ATOM 514 N N . ALA A 1 70 ? 4.489 -7.810 3.020 1.00 72.12 70 ALA A N 1
ATOM 515 C CA . ALA A 1 70 ? 5.196 -8.810 2.216 1.00 72.12 70 ALA A CA 1
ATOM 516 C C . ALA A 1 70 ? 5.254 -10.163 2.928 1.00 72.12 70 ALA A C 1
ATOM 518 O O . ALA A 1 70 ? 5.286 -10.175 4.187 1.00 72.12 70 ALA A O 1
#